Protein AF-A0A6G3D313-F1 (afdb_monomer_lite)

Foldseek 3Di:
DDDDDDDDDDDPDDQQQDDDLLWAWDWDDDPDNQLIKIKTFHLVQDDDDPCSSVPDDPDDDDDDDDDDDDDDDDDPPPDCVSQAKDKDKDFDWHDDPPRIDTDITIIIIHGPVNLQVVLLVSLPPPSGDPNSVVVNVVSVVVVVCVVVVVDDPDD

Secondary structure (DSSP, 8-state):
----------S---------TTSEEEEE--SSGGG-EEEEE-TT-----GGGG-SS-----------------------GGGTS-EEEEEEEEEEETTEEEEEEEEEEEEEHHHHHHHHHHHTT-TTS-HHHHHHHHHHHHHHHHHHTT-PPS--

Structure (mmCIF, N/CA/C/O backbone):
data_AF-A0A6G3D313-F1
#
_entry.id   AF-A0A6G3D313-F1
#
loop_
_atom_site.group_PDB
_atom_site.id
_atom_site.type_symbol
_atom_site.label_atom_id
_atom_site.label_alt_id
_atom_site.label_comp_id
_atom_site.label_asym_id
_atom_site.label_entity_id
_atom_site.label_seq_id
_atom_site.pdbx_PDB_ins_code
_atom_site.Cartn_x
_atom_site.Cartn_y
_atom_site.Cartn_z
_atom_site.occupancy
_atom_site.B_iso_or_equiv
_atom_site.auth_seq_id
_atom_site.auth_comp_id
_atom_site.auth_asym_id
_atom_site.auth_atom_id
_atom_site.pdbx_PDB_model_num
ATOM 1 N N . MET A 1 1 ? -21.480 -1.004 -23.190 1.00 36.12 1 MET A N 1
ATOM 2 C CA . MET A 1 1 ? -21.902 -2.055 -22.238 1.00 36.12 1 MET A CA 1
ATOM 3 C C . MET A 1 1 ? -21.652 -1.478 -20.858 1.00 36.12 1 MET A C 1
ATOM 5 O O . MET A 1 1 ? -20.556 -0.987 -20.641 1.00 36.12 1 MET A O 1
ATOM 9 N N . ALA A 1 2 ? -22.718 -1.320 -20.077 1.00 30.16 2 ALA A N 1
ATOM 10 C CA . ALA A 1 2 ? -22.919 -0.195 -19.166 1.00 30.16 2 ALA A CA 1
ATOM 11 C C . ALA A 1 2 ? -21.995 -0.157 -17.936 1.00 30.16 2 ALA A C 1
ATOM 13 O O . ALA A 1 2 ? -21.770 -1.171 -17.279 1.00 30.16 2 ALA A O 1
ATOM 14 N N . ASP A 1 3 ? -21.527 1.059 -17.665 1.00 26.41 3 ASP A N 1
ATOM 15 C CA . ASP A 1 3 ? -20.815 1.532 -16.483 1.00 26.41 3 ASP A CA 1
ATOM 16 C C . ASP A 1 3 ? -21.817 1.666 -15.322 1.00 26.41 3 ASP A C 1
ATOM 18 O O . ASP A 1 3 ? -22.887 2.261 -15.492 1.00 26.41 3 ASP A O 1
ATOM 22 N N . VAL A 1 4 ? -21.534 1.054 -14.171 1.00 27.16 4 VAL A N 1
ATOM 23 C CA . VAL A 1 4 ? -22.414 1.110 -12.994 1.00 27.16 4 VAL A CA 1
ATOM 24 C C . VAL A 1 4 ? -21.828 2.118 -12.017 1.00 27.16 4 VAL A C 1
ATOM 26 O O . VAL A 1 4 ? -20.942 1.803 -11.225 1.00 27.16 4 VAL A O 1
ATOM 29 N N . ALA A 1 5 ? -22.374 3.331 -12.068 1.00 29.73 5 ALA A N 1
ATOM 30 C CA . ALA A 1 5 ? -22.173 4.356 -11.059 1.00 29.73 5 ALA A CA 1
ATOM 31 C C . ALA A 1 5 ? -22.844 3.926 -9.743 1.00 29.73 5 ALA A C 1
ATOM 33 O O . ALA A 1 5 ? -24.066 3.799 -9.663 1.00 29.73 5 ALA A O 1
ATOM 34 N N . VAL A 1 6 ? -22.036 3.711 -8.705 1.00 31.16 6 VAL A N 1
ATOM 35 C CA . VAL A 1 6 ? -22.502 3.601 -7.319 1.00 31.16 6 VAL A CA 1
ATOM 36 C C . VAL A 1 6 ? -22.407 4.991 -6.701 1.00 31.16 6 VAL A C 1
ATOM 38 O O . VAL A 1 6 ? -21.316 5.478 -6.418 1.00 31.16 6 VAL A O 1
ATOM 41 N N . THR A 1 7 ? -23.548 5.644 -6.506 1.00 32.03 7 THR A N 1
ATOM 42 C CA . THR A 1 7 ? -23.652 6.887 -5.738 1.00 32.03 7 THR A CA 1
ATOM 43 C C . THR A 1 7 ? -23.832 6.555 -4.257 1.00 32.03 7 THR A C 1
ATOM 45 O O . THR A 1 7 ? -24.929 6.228 -3.809 1.00 32.03 7 THR A O 1
ATOM 48 N N . GLU A 1 8 ? -22.751 6.638 -3.475 1.00 33.25 8 GLU A N 1
ATOM 49 C CA . GLU A 1 8 ? -22.861 6.731 -2.015 1.00 33.25 8 GLU A CA 1
ATOM 50 C C . GLU A 1 8 ? -23.140 8.178 -1.594 1.00 33.25 8 GLU A C 1
ATOM 52 O O . GLU A 1 8 ? -22.499 9.130 -2.040 1.00 33.25 8 GLU A O 1
ATOM 57 N N . ALA A 1 9 ? -24.128 8.333 -0.718 1.00 31.03 9 AL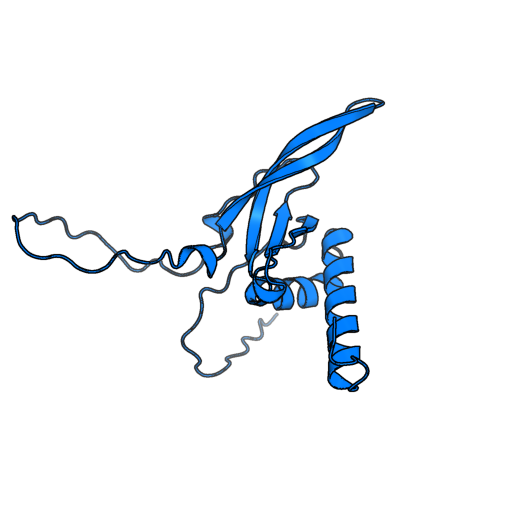A A N 1
ATOM 58 C CA . ALA A 1 9 ? -24.543 9.604 -0.158 1.00 31.03 9 ALA A CA 1
ATOM 59 C C . ALA A 1 9 ? -23.520 10.144 0.862 1.00 31.03 9 ALA A C 1
ATOM 61 O O . ALA A 1 9 ? -23.285 9.543 1.907 1.00 31.03 9 ALA A O 1
ATOM 62 N N . GLY A 1 10 ? -22.982 11.331 0.575 1.00 37.88 10 GLY A N 1
ATOM 63 C CA . GLY A 1 10 ? -22.781 12.413 1.545 1.00 37.88 10 GLY A CA 1
ATOM 64 C C . GLY A 1 10 ? -21.959 12.132 2.810 1.00 37.88 10 GLY A C 1
ATOM 65 O O . GLY A 1 10 ? -22.465 12.287 3.918 1.00 37.88 10 GLY A O 1
ATOM 66 N N . ARG A 1 11 ? -20.655 11.883 2.668 1.00 37.78 11 ARG A N 1
ATOM 67 C CA . ARG A 1 11 ? -19.657 12.536 3.538 1.00 37.78 11 ARG A CA 1
ATOM 68 C C . ARG A 1 11 ? -18.895 13.514 2.660 1.00 37.78 11 ARG A C 1
ATOM 70 O O . ARG A 1 11 ? -18.565 13.139 1.541 1.00 37.78 11 ARG A O 1
ATOM 77 N N . ALA A 1 12 ? -18.661 14.737 3.138 1.00 36.19 12 ALA A N 1
ATOM 78 C CA . ALA A 1 12 ? -17.840 15.733 2.446 1.00 36.19 12 ALA A CA 1
ATOM 79 C C . ALA A 1 12 ? -16.611 15.038 1.837 1.00 36.19 12 ALA A C 1
ATOM 81 O O . ALA A 1 12 ? -15.835 14.419 2.569 1.00 36.19 12 ALA A O 1
ATOM 82 N N . GLY A 1 13 ? -16.554 15.008 0.502 1.00 37.59 13 GLY A N 1
ATOM 83 C CA . GLY A 1 13 ? -15.652 14.146 -0.249 1.00 37.59 13 GLY A CA 1
ATOM 84 C C . GLY A 1 13 ? -14.215 14.523 0.054 1.00 37.59 13 GLY A C 1
ATOM 85 O O . GLY A 1 13 ? -13.736 15.547 -0.421 1.00 37.59 13 GLY A O 1
ATOM 86 N N . ALA A 1 14 ? -13.540 13.711 0.865 1.00 48.84 14 ALA A N 1
ATOM 87 C CA . ALA A 1 14 ? -12.093 13.775 0.946 1.00 48.84 14 ALA A CA 1
ATOM 88 C C . ALA A 1 14 ? -11.540 13.542 -0.473 1.00 48.84 14 ALA A C 1
ATOM 90 O O . ALA A 1 14 ? -12.096 12.701 -1.195 1.00 48.84 14 ALA A O 1
ATOM 91 N N . PRO A 1 15 ? -10.495 14.275 -0.893 1.00 52.50 15 PRO A N 1
ATOM 92 C CA . PRO A 1 15 ? -9.893 14.086 -2.206 1.00 52.50 15 PRO A CA 1
ATOM 93 C C . PRO A 1 15 ? -9.591 12.600 -2.405 1.00 52.50 15 PRO A C 1
ATOM 95 O O . PRO A 1 15 ? -8.959 11.955 -1.565 1.00 52.50 15 PRO A O 1
ATOM 98 N N . THR A 1 16 ? -10.130 12.018 -3.476 1.00 60.34 16 THR A N 1
ATOM 99 C CA . THR A 1 16 ? -9.981 10.584 -3.716 1.00 60.34 16 THR A CA 1
ATOM 100 C C . THR A 1 16 ? -8.652 10.372 -4.420 1.00 60.34 16 THR A C 1
ATOM 102 O O . THR A 1 16 ? -8.559 10.430 -5.640 1.00 60.34 16 THR A O 1
ATOM 105 N N . VAL A 1 17 ? -7.599 10.166 -3.634 1.00 73.44 17 VAL A N 1
ATOM 106 C CA . VAL A 1 17 ? -6.269 9.864 -4.161 1.00 73.44 17 VAL A CA 1
ATOM 107 C C . VAL A 1 17 ? -6.316 8.564 -4.967 1.00 73.44 17 VAL A C 1
ATOM 109 O O . VAL A 1 17 ? -6.678 7.509 -4.440 1.00 73.44 17 VAL A O 1
ATOM 112 N N . SER A 1 18 ? -5.934 8.632 -6.243 1.00 80.31 18 SER A N 1
ATOM 113 C CA . SER A 1 18 ? -5.804 7.465 -7.115 1.00 80.31 18 SER A CA 1
ATOM 114 C C . SER A 1 18 ? -4.333 7.088 -7.260 1.00 80.31 18 SER A C 1
ATOM 116 O O . SER A 1 18 ? -3.493 7.924 -7.580 1.00 80.31 18 SER A O 1
ATOM 118 N N . VAL A 1 19 ? -4.001 5.816 -7.028 1.00 86.81 19 VAL A N 1
ATOM 119 C CA . VAL A 1 19 ? -2.631 5.301 -7.160 1.00 86.81 19 VAL A CA 1
ATOM 120 C C . VAL A 1 19 ? -2.618 4.154 -8.165 1.00 86.81 19 VAL A C 1
ATOM 122 O O . VAL A 1 19 ? -3.392 3.206 -8.005 1.00 86.81 19 VAL A O 1
ATOM 125 N N . PRO A 1 20 ? -1.738 4.176 -9.183 1.00 89.94 20 PRO A N 1
ATOM 126 C CA . PRO A 1 20 ? -1.641 3.076 -10.126 1.00 89.94 20 PRO A CA 1
ATOM 127 C C . PRO A 1 20 ? -1.238 1.771 -9.436 1.00 89.94 20 PRO A C 1
ATOM 129 O O . PRO A 1 20 ? -0.208 1.695 -8.767 1.00 89.94 20 PRO A O 1
ATOM 132 N N . VAL A 1 21 ? -2.010 0.710 -9.670 1.00 92.81 21 VAL A N 1
ATOM 133 C CA . VAL A 1 21 ? -1.818 -0.608 -9.033 1.00 92.81 21 VAL A CA 1
ATOM 134 C C . VAL A 1 21 ? -0.461 -1.256 -9.340 1.00 92.81 21 VAL A C 1
ATOM 136 O O . VAL A 1 21 ? 0.029 -2.069 -8.556 1.00 92.81 21 VAL A O 1
ATOM 139 N N . ARG A 1 22 ? 0.172 -0.865 -10.454 1.00 94.44 22 ARG A N 1
ATOM 140 C CA . ARG A 1 22 ? 1.498 -1.340 -10.883 1.00 94.44 22 ARG A CA 1
ATOM 141 C C . ARG A 1 22 ? 2.654 -0.822 -10.021 1.00 94.44 22 ARG A C 1
ATOM 143 O O . ARG A 1 22 ? 3.759 -1.341 -10.131 1.00 94.44 22 ARG A O 1
ATOM 150 N N . LEU A 1 23 ? 2.437 0.222 -9.216 1.00 95.31 23 LEU A N 1
ATOM 151 C CA . LEU A 1 23 ? 3.476 0.735 -8.324 1.00 95.31 23 LEU A CA 1
ATOM 152 C C . LEU A 1 23 ? 3.698 -0.253 -7.183 1.00 95.31 23 LEU A C 1
ATOM 154 O O . LEU A 1 23 ? 2.743 -0.831 -6.668 1.00 95.31 23 LEU A O 1
ATOM 158 N N . ALA A 1 24 ? 4.951 -0.434 -6.777 1.00 95.81 24 ALA A N 1
ATOM 159 C CA . ALA A 1 24 ? 5.319 -1.214 -5.607 1.00 95.81 24 ALA A CA 1
ATOM 160 C C . ALA A 1 24 ? 4.998 -0.437 -4.326 1.00 95.81 24 ALA A C 1
ATOM 162 O O . ALA A 1 24 ? 5.230 0.766 -4.273 1.00 95.81 24 ALA A O 1
ATOM 163 N N . ALA A 1 25 ? 4.507 -1.127 -3.293 1.00 97.06 25 ALA A N 1
ATOM 164 C CA . ALA A 1 25 ? 4.182 -0.535 -1.997 1.00 97.06 25 ALA A CA 1
ATOM 165 C C . ALA A 1 25 ? 5.105 -1.034 -0.870 1.00 97.06 25 ALA A C 1
ATOM 167 O O . ALA A 1 25 ? 5.453 -2.218 -0.813 1.00 97.06 25 ALA A O 1
ATOM 168 N N . VAL A 1 26 ? 5.439 -0.148 0.073 1.00 96.88 26 VAL A N 1
ATOM 169 C CA . VAL A 1 26 ? 6.140 -0.472 1.329 1.00 96.88 26 VAL A CA 1
ATOM 170 C C . VAL A 1 26 ? 5.587 0.344 2.481 1.00 96.88 26 VAL A C 1
ATOM 172 O O . VAL A 1 26 ? 5.186 1.491 2.304 1.00 96.88 26 VAL A O 1
ATOM 175 N N . PHE A 1 27 ? 5.613 -0.247 3.671 1.00 96.12 27 PHE A N 1
ATOM 176 C CA . PHE A 1 27 ? 5.339 0.455 4.914 1.00 96.12 27 PHE A CA 1
ATOM 177 C C . PHE A 1 27 ? 6.564 1.231 5.405 1.00 96.12 27 PHE A C 1
ATOM 179 O O . PHE A 1 27 ? 7.659 0.677 5.508 1.00 96.12 27 PHE A O 1
ATOM 186 N N . LEU A 1 28 ? 6.354 2.502 5.736 1.00 94.94 28 LEU A N 1
ATOM 187 C CA . LEU A 1 28 ? 7.319 3.381 6.378 1.00 94.94 28 LEU A CA 1
ATOM 188 C C . LEU A 1 28 ? 6.909 3.562 7.849 1.00 94.94 28 LEU A C 1
ATOM 190 O O . LEU A 1 28 ? 5.869 4.176 8.110 1.00 94.94 28 LEU A O 1
ATOM 194 N N . PRO A 1 29 ? 7.678 3.021 8.810 1.00 93.88 29 PRO A N 1
ATOM 195 C CA . PRO A 1 29 ? 7.366 3.170 10.224 1.00 93.88 29 PRO A CA 1
ATOM 196 C C . PRO A 1 29 ? 7.567 4.615 10.692 1.00 93.88 29 PRO A C 1
ATOM 198 O O . PRO A 1 29 ? 8.434 5.329 10.191 1.00 93.88 29 PRO A O 1
ATOM 201 N N . ALA A 1 30 ? 6.796 5.003 11.704 1.00 90.62 30 ALA A N 1
ATOM 202 C CA . ALA A 1 30 ? 6.890 6.285 12.394 1.00 90.62 30 ALA A CA 1
ATOM 203 C C . ALA A 1 30 ? 6.945 6.059 13.919 1.00 90.62 30 ALA A C 1
ATOM 205 O O . ALA A 1 30 ? 6.619 4.954 14.371 1.00 90.62 30 ALA A O 1
ATOM 206 N N . PRO A 1 31 ? 7.347 7.067 14.721 1.00 91.00 31 PRO A N 1
ATOM 207 C CA . PRO A 1 31 ? 7.386 6.949 16.179 1.00 91.00 31 PRO A CA 1
ATOM 208 C C . PRO A 1 31 ? 6.049 6.524 16.794 1.00 91.00 31 PRO A C 1
ATOM 210 O O . PRO A 1 31 ? 6.045 5.706 17.715 1.00 91.00 31 PRO A O 1
ATOM 213 N N . LEU A 1 32 ? 4.916 7.015 16.272 1.00 88.25 32 LEU A N 1
ATOM 214 C CA . LEU A 1 32 ? 3.600 6.478 16.614 1.00 88.25 32 LEU A CA 1
ATOM 215 C C . LEU A 1 32 ? 3.110 5.506 15.529 1.00 88.25 32 LEU A C 1
ATOM 217 O O . LEU A 1 32 ? 3.119 5.858 14.349 1.00 88.25 32 LEU A O 1
ATOM 221 N N . PRO A 1 33 ? 2.563 4.326 15.888 1.00 83.69 33 PRO A N 1
ATOM 222 C CA . PRO A 1 33 ? 2.058 3.368 14.899 1.00 83.69 33 PRO A CA 1
ATOM 223 C C . PRO A 1 33 ? 1.027 3.951 13.919 1.00 83.69 33 PRO A C 1
ATOM 225 O O . PRO A 1 33 ? 0.992 3.564 12.754 1.00 83.69 33 PRO A O 1
ATOM 228 N N . ARG A 1 34 ? 0.203 4.905 14.377 1.00 85.00 34 ARG A N 1
ATOM 229 C CA . ARG A 1 34 ? -0.828 5.574 13.559 1.00 85.00 34 ARG A CA 1
ATOM 230 C C . ARG A 1 34 ? -0.278 6.596 12.560 1.00 85.00 34 ARG A C 1
ATOM 232 O O . ARG A 1 34 ? -0.994 6.963 11.639 1.00 85.00 34 ARG A O 1
ATOM 239 N N . GLU A 1 35 ? 0.959 7.040 12.752 1.00 90.19 35 GLU A N 1
ATOM 240 C CA . GLU A 1 35 ? 1.665 7.962 11.852 1.00 90.19 35 GLU A CA 1
ATOM 241 C C . GLU A 1 35 ? 2.441 7.202 10.766 1.00 90.19 35 GLU A C 1
ATOM 243 O O . GLU A 1 35 ? 3.030 7.809 9.874 1.00 90.19 35 GLU A O 1
ATOM 248 N N . GLY A 1 36 ? 2.445 5.864 10.816 1.00 93.31 36 GLY A N 1
ATOM 249 C CA . GLY A 1 36 ? 3.036 5.039 9.773 1.00 93.31 36 GLY A CA 1
ATOM 250 C C . GLY A 1 36 ? 2.394 5.300 8.408 1.00 93.31 36 GLY A C 1
ATOM 251 O O . GLY A 1 36 ? 1.188 5.545 8.291 1.00 93.31 36 GLY A O 1
ATOM 252 N N . ARG A 1 37 ? 3.208 5.223 7.355 1.00 95.38 37 ARG A N 1
ATOM 253 C CA . ARG A 1 37 ? 2.810 5.575 5.985 1.00 95.38 37 ARG A CA 1
ATOM 254 C C . ARG A 1 37 ? 3.011 4.411 5.031 1.00 95.38 37 ARG A C 1
ATOM 256 O O . ARG A 1 37 ? 3.771 3.487 5.315 1.00 95.38 37 ARG A O 1
ATOM 263 N N . ILE A 1 38 ? 2.350 4.461 3.883 1.00 96.50 38 ILE A N 1
ATOM 264 C CA . ILE A 1 38 ? 2.638 3.576 2.754 1.00 96.50 38 ILE A CA 1
ATOM 265 C C . ILE A 1 38 ? 3.232 4.418 1.636 1.00 96.50 38 ILE A C 1
ATOM 267 O O . ILE A 1 38 ? 2.604 5.372 1.182 1.00 96.50 38 ILE A O 1
ATOM 271 N N . ALA A 1 39 ? 4.422 4.048 1.179 1.00 96.06 39 ALA A N 1
ATOM 272 C CA . ALA A 1 39 ? 5.039 4.665 0.019 1.00 96.06 39 ALA A CA 1
ATOM 273 C C . ALA A 1 39 ? 4.877 3.780 -1.217 1.00 96.06 39 ALA A C 1
ATOM 275 O O . ALA A 1 39 ? 5.156 2.579 -1.169 1.00 96.06 39 ALA A O 1
ATOM 276 N N . PHE A 1 40 ? 4.444 4.398 -2.312 1.00 95.56 40 PHE A N 1
ATOM 277 C CA . PHE A 1 40 ? 4.279 3.789 -3.624 1.00 95.56 40 PHE A CA 1
ATOM 278 C C . PHE A 1 40 ? 5.369 4.288 -4.567 1.00 95.56 40 PHE A C 1
ATOM 280 O O . PHE A 1 40 ? 5.514 5.496 -4.738 1.00 95.56 40 PHE A O 1
ATOM 287 N N . TRP A 1 41 ? 6.120 3.385 -5.194 1.00 94.94 41 TRP A N 1
ATOM 288 C CA . TRP A 1 41 ? 7.161 3.751 -6.157 1.00 94.94 41 TRP A CA 1
ATOM 289 C C . TRP A 1 41 ? 7.150 2.856 -7.392 1.00 94.94 41 TRP A C 1
ATOM 291 O O . TRP A 1 41 ? 6.654 1.729 -7.364 1.00 94.94 41 TRP A O 1
ATOM 301 N N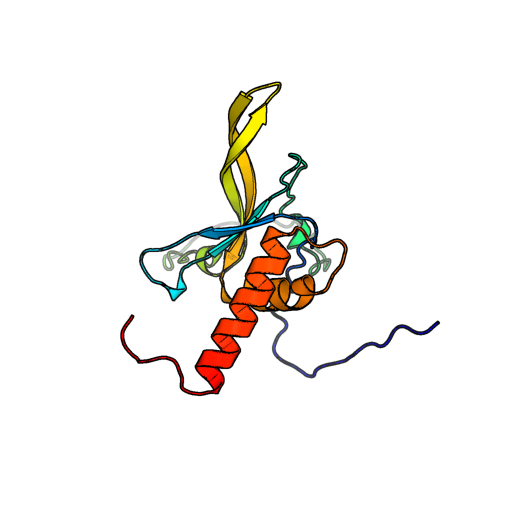 . ASP A 1 42 ? 7.735 3.346 -8.482 1.00 92.94 42 ASP A N 1
ATOM 302 C CA . ASP A 1 42 ? 7.960 2.537 -9.674 1.00 92.94 42 ASP A CA 1
ATOM 303 C C . ASP A 1 42 ? 9.258 1.724 -9.519 1.00 92.94 42 ASP A C 1
ATOM 305 O O . ASP A 1 42 ? 10.369 2.270 -9.429 1.00 92.94 42 ASP A O 1
ATOM 309 N N . ALA A 1 43 ? 9.119 0.398 -9.443 1.00 87.56 43 ALA A N 1
ATOM 310 C CA . ALA A 1 43 ? 10.251 -0.514 -9.321 1.00 87.56 43 ALA A CA 1
ATOM 311 C C . ALA A 1 43 ? 11.171 -0.453 -10.554 1.00 87.56 43 ALA A C 1
ATOM 313 O O . ALA A 1 43 ? 12.393 -0.556 -10.392 1.00 87.56 43 ALA A O 1
ATOM 314 N N . ASP A 1 44 ? 10.598 -0.184 -11.729 1.00 86.12 44 ASP A N 1
ATOM 315 C CA . ASP A 1 44 ? 11.291 -0.066 -13.013 1.00 86.12 44 ASP A CA 1
ATOM 316 C C . ASP A 1 44 ? 11.901 1.333 -13.225 1.00 86.12 44 ASP A C 1
ATOM 318 O O . ASP A 1 44 ? 12.685 1.543 -14.150 1.00 86.12 44 ASP A O 1
ATOM 322 N N . GLY A 1 45 ? 11.627 2.276 -12.316 1.00 81.94 45 GLY A N 1
ATOM 323 C CA . GLY A 1 45 ? 12.259 3.597 -12.277 1.00 81.94 45 GLY A CA 1
ATOM 324 C C . GLY A 1 45 ? 11.526 4.693 -13.050 1.00 81.94 45 GLY A C 1
ATOM 325 O O . GLY A 1 45 ? 12.110 5.753 -13.270 1.00 81.94 45 GLY A O 1
ATOM 326 N N . GLY A 1 46 ? 10.273 4.465 -13.450 1.00 81.06 46 GLY A N 1
ATOM 327 C CA . GLY A 1 46 ? 9.423 5.508 -14.016 1.00 81.06 46 GLY A CA 1
ATOM 328 C C . GLY A 1 46 ? 9.097 6.633 -13.020 1.00 81.06 46 GLY A C 1
ATOM 329 O O . GLY A 1 46 ? 9.233 6.464 -11.801 1.00 81.06 46 GLY A O 1
ATOM 330 N N . PRO A 1 47 ? 8.680 7.806 -13.525 1.00 76.56 47 PRO A N 1
ATOM 331 C CA . PRO A 1 47 ? 8.266 8.915 -12.678 1.00 76.56 47 PRO A CA 1
ATOM 332 C C . PRO A 1 47 ? 7.007 8.550 -11.881 1.00 76.56 47 PRO A C 1
ATOM 334 O O . PRO A 1 47 ? 6.107 7.861 -12.369 1.00 76.56 47 PRO A O 1
ATOM 337 N N . VAL A 1 48 ? 6.951 9.026 -10.639 1.00 77.44 48 VAL A N 1
ATOM 338 C CA . VAL A 1 48 ? 5.789 8.902 -9.754 1.00 77.44 48 VAL A CA 1
ATOM 339 C C . VAL A 1 48 ? 5.285 10.315 -9.509 1.00 77.44 48 VAL A C 1
ATOM 341 O O . VAL A 1 48 ? 5.751 11.003 -8.603 1.00 77.44 48 VAL A O 1
ATOM 344 N N . ASP A 1 49 ? 4.395 10.781 -10.377 1.00 66.12 49 ASP A N 1
ATOM 345 C CA . ASP A 1 49 ? 3.963 12.174 -10.348 1.00 66.12 49 ASP A CA 1
ATOM 346 C C . ASP A 1 49 ? 2.933 12.414 -9.240 1.00 66.12 49 ASP A C 1
ATOM 348 O O . ASP A 1 49 ? 1.919 11.721 -9.139 1.00 66.12 49 ASP A O 1
ATOM 352 N N . ALA A 1 50 ? 3.151 13.469 -8.449 1.00 53.81 50 ALA A N 1
ATOM 353 C CA . ALA A 1 50 ? 2.192 13.957 -7.455 1.00 53.81 50 ALA A CA 1
ATOM 354 C C . ALA A 1 50 ? 0.862 14.433 -8.081 1.00 53.81 50 ALA A C 1
ATOM 356 O O . ALA A 1 50 ? -0.125 14.581 -7.369 1.00 53.81 50 ALA A O 1
ATOM 357 N N . ALA A 1 51 ? 0.802 14.614 -9.409 1.00 49.16 51 ALA A N 1
ATOM 358 C CA . ALA A 1 51 ? -0.428 14.914 -10.147 1.00 49.16 51 ALA A CA 1
ATOM 359 C C . ALA A 1 51 ? -1.488 13.796 -10.052 1.00 49.16 51 ALA A C 1
ATOM 361 O O . ALA A 1 51 ? -2.668 14.060 -10.251 1.00 49.16 51 ALA A O 1
ATOM 362 N N . LEU A 1 52 ? -1.099 12.573 -9.669 1.00 53.44 52 LEU A N 1
ATOM 363 C CA . LEU A 1 52 ? -2.023 11.480 -9.331 1.00 53.44 52 LEU A CA 1
ATOM 364 C C . LEU A 1 52 ? -2.941 11.802 -8.127 1.00 53.44 52 LEU A C 1
ATOM 366 O O . LEU A 1 52 ? -3.968 11.151 -7.940 1.00 53.44 52 LEU A O 1
ATOM 370 N N . LEU A 1 53 ? -2.589 12.814 -7.324 1.00 50.25 53 LEU A N 1
ATOM 371 C CA . LEU A 1 53 ? -3.402 13.343 -6.221 1.00 50.25 53 LEU A CA 1
ATOM 372 C C . LEU A 1 53 ? -4.445 14.382 -6.676 1.00 50.25 53 LEU A C 1
ATOM 374 O O . LEU A 1 53 ? -5.330 14.721 -5.897 1.00 50.25 53 LEU A O 1
ATOM 378 N N . ALA A 1 54 ? -4.327 14.919 -7.895 1.00 44.88 54 ALA A N 1
ATOM 379 C CA . ALA A 1 54 ? -5.014 16.137 -8.328 1.00 44.88 54 ALA A CA 1
ATOM 380 C C . ALA A 1 54 ? -6.272 15.893 -9.178 1.00 44.88 54 ALA A C 1
ATOM 382 O O . ALA A 1 54 ? -6.689 16.787 -9.914 1.00 44.88 54 ALA A O 1
ATOM 383 N N . ASP A 1 55 ? -6.900 14.718 -9.091 1.00 43.59 55 ASP A N 1
ATOM 384 C CA . ASP A 1 55 ? -8.183 14.498 -9.765 1.00 43.59 55 ASP A CA 1
ATOM 385 C C . ASP A 1 55 ? -9.327 14.991 -8.866 1.00 43.59 55 ASP A C 1
ATOM 387 O O . ASP A 1 55 ? -9.996 14.229 -8.165 1.00 43.59 55 ASP A O 1
ATOM 391 N N . GLY A 1 56 ? -9.467 16.320 -8.799 1.00 46.56 56 GLY A N 1
ATOM 392 C CA . GLY A 1 56 ? -10.522 16.962 -8.021 1.00 46.56 56 GLY A CA 1
ATOM 393 C C . GLY A 1 56 ? -10.320 18.433 -7.661 1.00 46.56 56 GLY A C 1
ATOM 394 O O . GLY A 1 56 ? -10.570 18.778 -6.515 1.00 46.56 56 GLY A O 1
ATOM 395 N N . SER A 1 57 ? -9.883 19.297 -8.587 1.00 42.56 57 SER A N 1
ATOM 396 C CA . SER A 1 57 ? -10.358 20.695 -8.639 1.00 42.56 57 SER A CA 1
ATOM 397 C C . SER A 1 57 ? -9.915 21.378 -9.940 1.00 42.56 57 SER A C 1
ATOM 399 O O . SER A 1 57 ? -8.852 21.989 -10.020 1.00 42.56 57 SER A O 1
ATOM 401 N N . ALA A 1 58 ? -10.743 21.266 -10.976 1.00 41.34 58 ALA A N 1
ATOM 402 C CA . ALA A 1 58 ? -10.821 22.280 -12.018 1.00 41.34 58 ALA A CA 1
ATOM 403 C C . ALA A 1 58 ? -12.085 23.094 -11.737 1.00 41.34 58 ALA A C 1
ATOM 405 O O . ALA A 1 58 ? -13.112 22.885 -12.370 1.00 41.34 58 ALA A O 1
ATOM 406 N N . ASP A 1 59 ? -12.010 23.980 -10.748 1.00 39.38 59 ASP A N 1
ATOM 407 C CA . ASP A 1 59 ? -12.903 25.129 -10.691 1.00 39.38 59 ASP A CA 1
ATOM 408 C C . ASP A 1 59 ? -12.060 26.387 -10.484 1.00 39.38 59 ASP A C 1
ATOM 410 O O . ASP A 1 59 ? -11.042 26.385 -9.790 1.00 39.38 59 ASP A O 1
ATOM 414 N N . GLY A 1 60 ? -12.414 27.408 -11.254 1.00 35.16 60 GLY A N 1
ATOM 415 C CA . GLY A 1 60 ? -11.497 28.392 -11.810 1.00 35.16 60 GLY A CA 1
ATOM 416 C C . GLY A 1 60 ? -10.745 29.288 -10.828 1.00 35.16 60 GLY A C 1
ATOM 417 O O . GLY A 1 60 ? -11.218 29.678 -9.766 1.00 35.16 60 GLY A O 1
ATOM 418 N N . SER A 1 61 ? -9.602 29.775 -11.296 1.00 39.09 61 SER A N 1
ATOM 419 C CA . SER A 1 61 ? -9.239 31.175 -11.079 1.00 39.09 61 SER A CA 1
ATOM 420 C C . SER A 1 61 ? -8.621 31.713 -12.364 1.00 39.09 61 SER A C 1
ATOM 422 O O . SER A 1 61 ? -7.784 31.05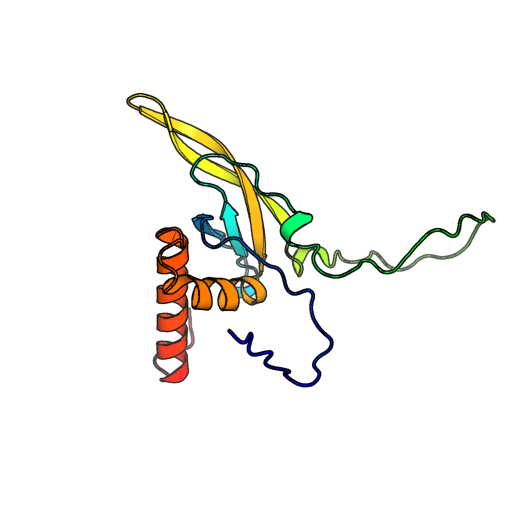3 -12.979 1.00 39.09 61 SER A O 1
ATOM 424 N N . PRO A 1 62 ? -9.075 32.895 -12.800 1.00 42.16 62 PRO A N 1
ATOM 425 C CA . PRO A 1 62 ? -8.250 34.054 -12.499 1.00 42.16 62 PRO A CA 1
ATOM 426 C C . PRO A 1 62 ? -9.071 35.267 -12.039 1.00 42.16 62 PRO A C 1
ATOM 428 O O . PRO A 1 62 ? -10.076 35.630 -12.644 1.00 42.16 62 PRO A O 1
ATOM 431 N N . GLY A 1 63 ? -8.584 35.927 -10.993 1.00 30.38 63 GLY A N 1
ATOM 432 C CA . GLY A 1 63 ? -8.975 37.277 -10.600 1.00 30.38 63 GLY A CA 1
ATOM 433 C C . GLY A 1 63 ? -7.744 37.969 -10.034 1.00 30.38 63 GLY A C 1
ATOM 434 O O . GLY A 1 63 ? -7.326 37.678 -8.917 1.00 30.38 63 GLY A O 1
ATOM 435 N N . THR A 1 64 ? -7.105 38.786 -10.864 1.00 42.53 64 THR A N 1
ATOM 436 C CA . THR A 1 64 ? -5.908 39.562 -10.536 1.00 42.53 64 THR A CA 1
ATOM 437 C C . THR A 1 64 ? -6.334 40.986 -10.255 1.00 42.53 64 THR A C 1
ATOM 439 O O . THR A 1 64 ? -6.505 41.753 -11.196 1.00 42.53 64 THR A O 1
ATOM 442 N N . ASP A 1 65 ? -6.422 41.357 -8.981 1.00 33.81 65 ASP A N 1
ATOM 443 C CA . ASP A 1 65 ? -6.620 42.742 -8.567 1.00 33.81 65 ASP A CA 1
ATOM 444 C C . ASP A 1 65 ? -5.907 42.951 -7.226 1.00 33.81 65 ASP A C 1
ATOM 446 O O . ASP A 1 65 ? -6.234 42.343 -6.209 1.00 33.81 65 ASP A O 1
ATOM 450 N N . ALA A 1 66 ? -4.868 43.778 -7.256 1.00 41.22 66 ALA A N 1
ATOM 451 C CA . ALA A 1 66 ? -4.033 44.136 -6.120 1.00 41.22 66 ALA A CA 1
ATOM 452 C C . ALA A 1 66 ? -4.709 45.175 -5.205 1.00 41.22 66 ALA A C 1
ATOM 454 O O . ALA A 1 66 ? -5.302 46.117 -5.724 1.00 41.22 66 ALA A O 1
ATOM 455 N N . ALA A 1 67 ? -4.505 45.080 -3.880 1.00 34.34 67 ALA A N 1
ATOM 456 C CA . ALA A 1 67 ? -4.293 46.226 -2.974 1.00 34.34 67 ALA A CA 1
ATOM 457 C C . ALA A 1 67 ? -3.924 45.806 -1.525 1.00 34.34 67 ALA A C 1
ATOM 459 O O . ALA A 1 67 ? -4.688 45.128 -0.850 1.00 34.34 67 ALA A O 1
ATOM 460 N N . ALA A 1 68 ? -2.734 46.260 -1.112 1.00 39.44 68 ALA A N 1
ATOM 461 C CA . ALA A 1 68 ? -2.235 46.737 0.192 1.00 39.44 68 ALA A CA 1
ATOM 462 C C . ALA A 1 68 ? -2.759 46.228 1.569 1.00 39.44 68 ALA A C 1
ATOM 464 O O . ALA A 1 68 ? -3.881 46.501 1.973 1.00 39.44 68 ALA A O 1
ATOM 465 N N . GLU A 1 69 ? -1.794 45.642 2.296 1.00 35.50 69 GLU A N 1
ATOM 466 C CA . GLU A 1 69 ? -1.278 45.894 3.668 1.00 35.50 69 GLU A CA 1
ATOM 467 C C . GLU A 1 69 ? -2.114 45.862 4.979 1.00 35.50 69 GLU A C 1
ATOM 469 O O . GLU A 1 69 ? -3.097 46.568 5.170 1.00 35.50 69 GLU A O 1
ATOM 474 N N . ASP A 1 70 ? -1.471 45.158 5.929 1.00 35.62 70 ASP A N 1
ATOM 475 C CA . ASP A 1 70 ? -1.326 45.341 7.388 1.00 35.62 70 ASP A CA 1
ATOM 476 C C . ASP A 1 70 ? -2.324 44.715 8.388 1.00 35.62 70 ASP A C 1
ATOM 478 O O . ASP A 1 70 ? -3.541 44.841 8.303 1.00 35.62 70 ASP A O 1
ATOM 482 N N . THR A 1 71 ? -1.710 44.169 9.447 1.00 35.16 71 THR A N 1
ATOM 483 C CA . THR A 1 71 ? -2.222 43.780 10.772 1.00 35.16 71 THR A CA 1
ATOM 484 C C . THR A 1 71 ? -2.414 42.286 11.049 1.00 35.16 71 THR A C 1
ATOM 486 O O . THR A 1 71 ? -3.392 41.665 10.647 1.00 35.16 71 THR A O 1
ATOM 489 N N . GLY A 1 72 ? -1.575 41.783 11.963 1.00 27.39 72 GLY A N 1
ATOM 490 C CA . GLY A 1 72 ? -2.062 40.956 13.073 1.00 27.39 72 GLY A CA 1
ATOM 491 C C . GLY A 1 72 ? -1.695 39.478 13.003 1.00 27.39 72 GLY A C 1
ATOM 492 O O . GLY A 1 72 ? -1.986 38.785 12.039 1.00 27.39 72 GLY A O 1
ATOM 493 N N . GLY A 1 73 ? -1.041 39.000 14.061 1.00 33.69 73 GLY A N 1
ATOM 494 C CA . GLY A 1 73 ? -0.567 37.627 14.196 1.00 33.69 73 GLY A CA 1
ATOM 495 C C . GLY A 1 73 ? -1.648 36.576 14.474 1.00 33.69 73 GLY A C 1
ATOM 496 O O . GLY A 1 73 ? -2.828 36.880 14.617 1.00 33.69 73 GLY A O 1
ATOM 497 N N . ALA A 1 74 ? -1.142 35.349 14.660 1.00 35.00 74 ALA A N 1
ATOM 498 C CA . ALA A 1 74 ? -1.838 34.066 14.818 1.00 35.00 74 ALA A CA 1
ATOM 499 C C . ALA A 1 74 ? -2.411 33.551 13.487 1.00 35.00 74 ALA A C 1
ATOM 501 O O . ALA A 1 74 ? -3.249 34.176 12.862 1.00 35.00 74 ALA A O 1
ATOM 502 N N . VAL A 1 75 ? -1.970 32.427 12.945 1.00 38.88 75 VAL A N 1
ATOM 503 C CA . VAL A 1 75 ? -1.591 31.155 13.560 1.00 38.88 75 VAL A CA 1
ATOM 504 C C . VAL A 1 75 ? -0.398 30.594 12.793 1.00 38.88 75 VAL A C 1
ATOM 506 O O . VAL A 1 75 ? -0.364 30.669 11.566 1.00 38.88 75 VAL A O 1
ATOM 509 N N . ALA A 1 76 ? 0.572 30.001 13.494 1.00 41.66 76 ALA A N 1
ATOM 510 C CA . ALA A 1 76 ? 1.418 29.009 12.849 1.00 41.66 76 ALA A CA 1
ATOM 511 C C . ALA A 1 76 ? 0.460 27.927 12.338 1.00 41.66 76 ALA A C 1
ATOM 513 O O . ALA A 1 76 ? -0.120 27.192 13.135 1.00 41.66 76 ALA A O 1
ATOM 514 N N . GLY A 1 77 ? 0.193 27.937 11.032 1.00 34.62 77 GLY A N 1
ATOM 515 C CA . GLY A 1 77 ? -0.544 26.883 10.362 1.00 34.62 77 GLY A CA 1
ATOM 516 C C . GLY A 1 77 ? 0.265 25.616 10.534 1.00 34.62 77 GLY A C 1
ATOM 517 O O . GLY A 1 77 ? 1.230 25.388 9.811 1.00 34.62 77 GLY A O 1
ATOM 518 N N . GLU A 1 78 ? -0.081 24.853 11.561 1.00 39.41 78 GLU A N 1
ATOM 519 C CA . GLU A 1 78 ? 0.430 23.518 11.790 1.00 39.41 78 GLU A CA 1
ATOM 520 C C . GLU A 1 78 ? 0.096 22.712 10.542 1.00 39.41 78 GLU A C 1
ATOM 522 O O . GLU A 1 78 ? -1.067 22.578 10.157 1.00 39.41 78 GLU A O 1
ATOM 527 N N . THR A 1 79 ? 1.140 22.341 9.810 1.00 41.12 79 THR A N 1
ATOM 528 C CA . THR A 1 79 ? 1.038 21.926 8.421 1.00 41.12 79 THR A CA 1
ATOM 529 C C . THR A 1 79 ? 0.136 20.700 8.326 1.00 41.12 79 THR A C 1
ATOM 531 O O . THR A 1 79 ? 0.522 19.595 8.699 1.00 41.12 79 THR A O 1
ATOM 534 N N . ASP A 1 80 ? -1.043 20.874 7.732 1.00 47.12 80 ASP A N 1
ATOM 535 C CA . ASP A 1 80 ? -1.965 19.796 7.346 1.00 47.12 80 ASP A CA 1
ATOM 536 C C . ASP A 1 80 ? -1.309 18.758 6.399 1.00 47.12 80 ASP A C 1
ATOM 538 O O . ASP A 1 80 ? -1.861 17.698 6.111 1.00 47.12 80 ASP A O 1
ATOM 542 N N . GLY A 1 81 ? -0.081 19.042 5.947 1.00 50.06 81 GLY A N 1
ATOM 543 C CA . GLY A 1 81 ? 0.763 18.172 5.137 1.00 50.06 81 GLY A CA 1
ATOM 544 C C . GLY A 1 81 ? 1.166 16.849 5.793 1.00 50.06 81 GLY A C 1
ATOM 545 O O . GLY A 1 81 ? 1.496 15.926 5.059 1.00 50.06 81 GLY A O 1
ATOM 546 N N . ASP A 1 82 ? 1.102 16.704 7.124 1.00 57.31 82 ASP A N 1
ATOM 547 C CA . ASP A 1 82 ? 1.338 15.390 7.751 1.00 57.31 82 ASP A CA 1
ATOM 548 C C . ASP A 1 82 ? 0.123 14.453 7.602 1.00 57.31 82 ASP A C 1
ATOM 550 O O . ASP A 1 82 ? 0.265 13.239 7.442 1.00 57.31 82 ASP A O 1
ATOM 554 N N . ARG A 1 83 ? -1.095 15.012 7.548 1.00 65.31 83 ARG A N 1
ATOM 555 C CA . ARG A 1 83 ? -2.325 14.231 7.340 1.00 65.31 83 ARG A CA 1
ATOM 556 C C . ARG A 1 83 ? -2.598 13.899 5.882 1.00 65.31 83 ARG A C 1
ATOM 558 O O . ARG A 1 83 ? -3.301 12.928 5.645 1.00 65.31 83 ARG A O 1
ATOM 565 N N . SER A 1 84 ? -2.071 14.674 4.939 1.00 72.38 84 SER A N 1
ATOM 566 C CA . SER A 1 84 ? -2.265 14.452 3.503 1.00 72.38 84 SER A CA 1
ATOM 567 C C . SER A 1 84 ? -1.150 13.595 2.901 1.00 72.38 84 SER A C 1
ATOM 569 O O . SER A 1 84 ? -0.022 13.546 3.399 1.00 72.38 84 SER A O 1
ATOM 571 N N . GLY A 1 85 ? -1.449 12.909 1.799 1.00 84.75 85 GLY A N 1
ATOM 572 C CA . GLY A 1 85 ? -0.445 12.292 0.936 1.00 84.75 85 GLY A CA 1
ATOM 573 C C . GLY A 1 85 ? 0.499 13.309 0.281 1.00 84.75 85 GLY A C 1
ATOM 574 O O . GLY A 1 85 ? 0.113 14.454 0.043 1.00 84.75 85 GLY A O 1
ATOM 575 N N . GLY A 1 86 ? 1.726 12.892 -0.044 1.00 88.00 86 GLY A N 1
ATOM 576 C CA . GLY A 1 86 ? 2.698 13.759 -0.716 1.00 88.00 86 GLY A CA 1
ATOM 577 C C . GLY A 1 86 ? 3.901 13.023 -1.318 1.00 88.00 86 GLY A C 1
ATOM 578 O O . GLY A 1 86 ? 4.150 11.859 -0.982 1.00 88.00 86 GLY A O 1
ATOM 579 N N . PRO A 1 87 ? 4.647 13.671 -2.232 1.00 90.50 87 PRO A N 1
ATOM 580 C CA . PRO A 1 87 ? 5.855 13.103 -2.816 1.00 90.50 87 PRO A CA 1
ATOM 581 C C . PRO A 1 87 ? 6.956 12.930 -1.761 1.00 90.50 87 PRO A C 1
ATOM 583 O O . PRO A 1 87 ? 7.092 13.721 -0.830 1.00 90.50 87 PRO A O 1
ATOM 586 N N . THR A 1 88 ? 7.761 11.886 -1.916 1.00 91.31 88 THR A N 1
ATOM 587 C CA . THR A 1 88 ? 8.918 11.586 -1.072 1.00 91.31 88 THR A CA 1
ATOM 588 C C . THR A 1 88 ? 9.995 10.863 -1.882 1.00 91.31 88 THR A C 1
ATOM 590 O O . THR A 1 88 ? 9.765 10.470 -3.027 1.00 91.31 88 THR A O 1
ATOM 593 N N . GLU A 1 89 ? 11.163 10.649 -1.282 1.00 93.50 89 GLU A N 1
ATOM 594 C CA . GLU A 1 89 ? 12.228 9.836 -1.864 1.00 93.50 89 GLU A CA 1
ATOM 595 C C . GLU A 1 89 ? 12.480 8.580 -1.027 1.00 93.50 89 GLU A C 1
ATOM 597 O O . GLU A 1 89 ? 12.603 8.632 0.196 1.00 93.50 89 GLU A O 1
ATOM 602 N N . LEU A 1 90 ? 12.606 7.436 -1.698 1.00 94.00 90 LEU A N 1
ATOM 603 C CA . LEU A 1 90 ? 12.983 6.168 -1.081 1.00 94.00 90 LEU A CA 1
ATOM 604 C C . LEU A 1 90 ? 14.390 5.765 -1.495 1.00 94.00 90 LEU A C 1
ATOM 606 O O . LEU A 1 90 ? 14.743 5.816 -2.670 1.00 94.00 90 LEU A O 1
ATOM 610 N N . THR A 1 91 ? 15.177 5.260 -0.548 1.00 94.31 91 THR A N 1
ATOM 611 C CA . THR A 1 91 ? 16.403 4.529 -0.885 1.00 94.31 91 THR A CA 1
ATOM 612 C C . THR A 1 91 ? 16.050 3.079 -1.180 1.00 94.31 91 THR A C 1
ATOM 614 O O . THR A 1 91 ? 15.599 2.352 -0.298 1.00 94.31 91 THR A O 1
ATOM 617 N N . VAL A 1 92 ? 16.291 2.638 -2.411 1.00 92.06 92 VAL A N 1
ATOM 618 C CA . VAL A 1 92 ? 15.975 1.280 -2.861 1.00 92.06 92 VAL A CA 1
ATOM 619 C C . VAL A 1 92 ? 17.216 0.571 -3.388 1.00 92.06 92 VAL A C 1
ATOM 621 O O . VAL A 1 92 ? 18.163 1.188 -3.882 1.00 92.06 92 VAL A O 1
ATOM 624 N N . VAL A 1 93 ? 17.210 -0.755 -3.284 1.00 91.62 93 VAL A N 1
ATOM 625 C CA . VAL A 1 93 ? 18.225 -1.614 -3.897 1.00 91.62 93 VAL A CA 1
ATOM 626 C C . VAL A 1 93 ? 17.646 -2.174 -5.185 1.00 91.62 93 VAL A C 1
ATOM 628 O O . VAL A 1 93 ? 16.628 -2.863 -5.158 1.00 91.62 93 VAL A O 1
ATOM 631 N N . ARG A 1 94 ? 18.300 -1.891 -6.311 1.00 86.50 94 ARG A N 1
ATOM 632 C CA . ARG A 1 94 ? 17.889 -2.380 -7.631 1.00 86.50 94 ARG A CA 1
ATOM 633 C C . ARG A 1 94 ? 19.002 -3.195 -8.262 1.00 86.50 94 ARG A C 1
ATOM 635 O O . ARG A 1 94 ? 20.186 -2.978 -7.987 1.00 86.50 94 ARG A O 1
ATOM 642 N N . ARG A 1 95 ? 18.618 -4.130 -9.129 1.00 86.88 95 ARG A N 1
ATOM 643 C CA . ARG A 1 95 ? 19.577 -4.813 -9.998 1.00 86.88 95 ARG A CA 1
ATOM 644 C C . ARG A 1 95 ? 20.251 -3.785 -10.901 1.00 86.88 95 ARG A C 1
ATOM 646 O O . ARG A 1 95 ? 19.602 -2.883 -11.420 1.00 86.88 95 ARG A O 1
ATOM 653 N N . HIS A 1 96 ? 21.557 -3.924 -11.065 1.00 84.56 96 HIS A N 1
ATOM 654 C CA . HIS A 1 96 ? 22.359 -3.064 -11.920 1.00 84.56 96 HIS A CA 1
ATOM 655 C C . HIS A 1 96 ? 23.431 -3.910 -12.608 1.00 84.56 96 HIS A C 1
ATOM 657 O O . HIS A 1 96 ? 24.423 -4.305 -11.989 1.00 84.56 96 HIS A O 1
ATOM 663 N N . GLY A 1 97 ? 23.198 -4.230 -13.884 1.00 86.31 97 GLY A N 1
ATOM 664 C CA . GLY A 1 97 ? 23.992 -5.223 -14.606 1.00 86.31 97 GLY A CA 1
ATOM 665 C C . GLY A 1 97 ? 23.957 -6.578 -13.892 1.00 86.31 97 GLY A C 1
ATOM 666 O O . GLY A 1 97 ? 22.887 -7.074 -13.546 1.00 86.31 97 GLY A O 1
ATOM 667 N N . ALA A 1 98 ? 25.133 -7.150 -13.628 1.00 90.38 98 ALA A N 1
ATOM 668 C CA . ALA A 1 98 ? 25.283 -8.408 -12.890 1.00 90.38 98 ALA A CA 1
ATOM 669 C C . ALA A 1 98 ? 25.241 -8.256 -11.351 1.00 90.38 98 ALA A C 1
ATOM 671 O O . ALA A 1 98 ? 25.361 -9.249 -10.639 1.00 90.38 98 ALA A O 1
ATOM 672 N N . GLY A 1 99 ? 25.102 -7.033 -10.824 1.00 90.81 99 GLY A N 1
ATOM 673 C CA . GLY A 1 99 ? 25.123 -6.749 -9.387 1.00 90.81 99 GLY A CA 1
ATOM 674 C C . GLY A 1 99 ? 23.871 -6.032 -8.889 1.00 90.81 99 GLY A C 1
ATOM 675 O O . GLY A 1 99 ? 22.838 -5.974 -9.559 1.00 90.81 99 GLY A O 1
ATOM 676 N N . VAL A 1 100 ? 23.973 -5.449 -7.695 1.00 93.12 100 VAL A N 1
ATOM 677 C CA . VAL A 1 100 ? 22.949 -4.570 -7.121 1.00 93.12 100 VAL A CA 1
ATOM 678 C C . VAL A 1 100 ? 23.559 -3.224 -6.758 1.00 93.12 100 VAL A C 1
ATOM 680 O O . VAL A 1 100 ? 24.703 -3.151 -6.308 1.00 93.12 100 VAL A O 1
ATOM 683 N N . ARG A 1 101 ? 22.797 -2.147 -6.943 1.00 90.94 101 ARG A N 1
ATOM 684 C CA . ARG A 1 101 ? 23.169 -0.804 -6.488 1.00 90.94 101 ARG A CA 1
ATOM 685 C C . ARG A 1 101 ? 22.050 -0.198 -5.656 1.00 90.94 101 ARG A C 1
ATOM 687 O O . ARG A 1 101 ? 20.870 -0.461 -5.884 1.00 90.94 101 ARG A O 1
ATOM 694 N N . ARG A 1 102 ? 22.455 0.621 -4.688 1.00 93.12 102 ARG A N 1
ATOM 695 C CA . ARG A 1 102 ? 21.558 1.532 -3.977 1.00 93.12 102 ARG A CA 1
ATOM 696 C C . ARG A 1 102 ? 21.334 2.767 -4.842 1.00 93.12 102 ARG A C 1
ATOM 698 O O . ARG A 1 102 ? 22.279 3.246 -5.464 1.00 93.12 102 ARG A O 1
ATOM 705 N N . GLY A 1 103 ? 20.110 3.267 -4.860 1.00 90.38 103 GLY A N 1
ATOM 706 C CA . GLY A 1 103 ? 19.751 4.527 -5.500 1.00 90.38 103 GLY A CA 1
ATOM 707 C C . GLY A 1 103 ? 18.495 5.106 -4.867 1.00 90.38 103 GLY A C 1
ATOM 708 O O . GLY A 1 103 ? 17.750 4.385 -4.199 1.00 90.38 103 GLY A O 1
ATOM 709 N N . THR A 1 104 ? 18.271 6.398 -5.069 1.00 92.50 104 THR A N 1
ATOM 710 C CA . THR A 1 104 ? 17.021 7.046 -4.676 1.00 92.50 104 THR A CA 1
ATOM 711 C C . THR A 1 104 ? 15.929 6.770 -5.716 1.00 92.50 104 THR A C 1
ATOM 713 O O . THR A 1 104 ? 16.202 6.433 -6.875 1.00 92.50 104 THR A O 1
ATOM 716 N N . ALA A 1 105 ? 14.676 6.808 -5.277 1.00 92.19 105 ALA A N 1
ATOM 717 C CA . ALA A 1 105 ? 13.486 6.624 -6.092 1.00 92.19 105 ALA A CA 1
ATOM 718 C C . ALA A 1 105 ? 12.452 7.677 -5.697 1.00 92.19 105 ALA A C 1
ATOM 720 O O . ALA A 1 105 ? 12.186 7.789 -4.498 1.00 92.19 105 ALA A O 1
ATOM 721 N N . PRO A 1 106 ? 11.825 8.381 -6.652 1.00 93.50 106 PRO A N 1
ATOM 722 C CA . PRO A 1 106 ? 10.626 9.136 -6.337 1.00 93.50 106 PRO A CA 1
ATOM 723 C C . PRO A 1 106 ? 9.526 8.168 -5.892 1.00 93.50 106 PRO A C 1
ATOM 725 O O . PRO A 1 106 ? 9.386 7.065 -6.430 1.00 93.50 106 PRO A O 1
ATOM 728 N N . ALA A 1 107 ? 8.758 8.580 -4.895 1.00 93.56 107 ALA A N 1
ATOM 729 C CA . ALA A 1 107 ? 7.642 7.817 -4.371 1.00 93.56 107 ALA A CA 1
ATOM 730 C C . ALA A 1 107 ? 6.508 8.742 -3.932 1.00 93.56 107 ALA A C 1
ATOM 732 O O . ALA A 1 107 ? 6.722 9.899 -3.583 1.00 93.56 107 ALA A O 1
ATOM 733 N N . LEU A 1 108 ? 5.297 8.200 -3.896 1.00 93.50 108 LEU A N 1
ATOM 734 C CA . LEU A 1 108 ? 4.129 8.843 -3.317 1.00 93.50 108 LEU A CA 1
ATOM 735 C C . LEU A 1 108 ? 3.861 8.238 -1.938 1.00 93.50 108 LEU A C 1
ATOM 737 O O . LEU A 1 108 ? 3.599 7.042 -1.836 1.00 93.50 108 LEU A O 1
ATOM 741 N N . SER A 1 109 ? 3.932 9.046 -0.882 1.00 93.75 109 SER A N 1
ATOM 742 C CA . SER A 1 109 ? 3.726 8.619 0.504 1.00 93.75 109 SER A CA 1
ATOM 743 C C . SER A 1 109 ? 2.341 9.004 0.998 1.00 93.75 109 SER A C 1
ATOM 745 O O . SER A 1 109 ? 2.039 10.187 1.160 1.00 93.75 109 SER A O 1
ATOM 747 N N . LEU A 1 110 ? 1.513 8.005 1.291 1.00 93.88 110 LEU A N 1
ATOM 748 C CA . LEU A 1 110 ? 0.159 8.186 1.803 1.00 93.88 110 LEU A CA 1
ATOM 749 C C . LEU A 1 110 ? 0.066 7.795 3.284 1.00 93.88 110 LEU A C 1
ATOM 751 O O . LEU A 1 110 ? 0.706 6.819 3.698 1.00 93.88 110 LEU A O 1
ATOM 755 N N . PRO A 1 111 ? -0.762 8.489 4.081 1.00 92.88 111 PRO A N 1
ATOM 756 C CA . PRO A 1 111 ? -1.140 8.012 5.403 1.00 92.88 111 PRO A CA 1
ATOM 757 C C . PRO A 1 111 ? -1.808 6.638 5.306 1.00 92.88 111 PRO A C 1
ATOM 759 O O . PRO A 1 111 ? -2.481 6.316 4.321 1.00 92.88 111 PRO A O 1
ATOM 762 N N . LEU A 1 112 ? -1.682 5.829 6.360 1.00 91.06 112 LEU A N 1
ATOM 763 C CA . LEU A 1 112 ? -2.245 4.477 6.379 1.00 91.06 112 LEU A CA 1
ATOM 764 C C . LEU A 1 112 ? -3.758 4.459 6.085 1.00 91.06 112 LEU A C 1
ATOM 766 O O . LEU A 1 112 ? -4.239 3.572 5.379 1.00 91.06 112 LEU A O 1
ATOM 770 N N . ALA A 1 113 ? -4.495 5.453 6.590 1.00 89.88 113 ALA A N 1
ATOM 771 C CA . ALA A 1 113 ? -5.938 5.576 6.391 1.00 89.88 113 ALA A CA 1
ATOM 772 C C . ALA A 1 113 ? -6.334 5.709 4.907 1.00 89.88 113 ALA A C 1
ATOM 774 O O . ALA A 1 113 ? -7.325 5.112 4.490 1.00 89.88 113 ALA A O 1
ATOM 775 N N . GLU A 1 114 ? -5.544 6.432 4.111 1.00 92.06 114 GLU A N 1
ATOM 776 C CA . GLU A 1 114 ? -5.774 6.610 2.671 1.00 92.06 114 GLU A CA 1
ATOM 777 C C . GLU A 1 114 ? -5.271 5.410 1.859 1.00 92.06 114 GLU A C 1
ATOM 779 O O . GLU A 1 114 ? -5.911 4.977 0.902 1.00 92.06 114 GLU A O 1
ATOM 784 N N . ALA A 1 115 ? -4.142 4.821 2.261 1.00 93.62 115 ALA A N 1
ATOM 785 C CA . ALA A 1 115 ? -3.526 3.720 1.528 1.00 93.62 115 ALA A CA 1
ATOM 786 C C . ALA A 1 115 ? -4.295 2.394 1.656 1.00 93.62 115 ALA A C 1
ATOM 788 O O . ALA A 1 115 ? -4.344 1.608 0.706 1.00 93.62 115 ALA A O 1
ATOM 789 N N . LEU A 1 116 ? -4.890 2.111 2.821 1.00 93.06 116 LEU A N 1
ATOM 790 C CA . LEU A 1 116 ? -5.520 0.817 3.107 1.00 93.06 116 LEU A CA 1
ATOM 791 C C . LEU A 1 116 ? -6.639 0.447 2.113 1.00 93.06 116 LEU A C 1
ATOM 793 O O . LEU A 1 116 ? -6.581 -0.661 1.570 1.00 93.06 116 LEU A O 1
ATOM 797 N N . PRO A 1 117 ? -7.628 1.318 1.816 1.00 93.25 117 PRO A N 1
ATOM 798 C CA . PRO A 1 117 ? -8.650 1.015 0.815 1.00 93.25 117 PRO A CA 1
ATOM 799 C C . PRO A 1 117 ? -8.065 0.707 -0.570 1.00 93.25 117 PRO A C 1
ATOM 801 O O . PRO A 1 117 ? -8.551 -0.203 -1.246 1.00 93.25 117 PRO A O 1
ATOM 804 N N . LEU A 1 118 ? -7.006 1.416 -0.975 1.00 94.00 118 LEU A N 1
ATOM 805 C CA . LEU A 1 118 ? -6.338 1.225 -2.266 1.00 94.00 118 LEU A CA 1
ATOM 806 C C . LEU A 1 118 ? -5.648 -0.142 -2.343 1.00 94.00 118 LEU A C 1
ATOM 808 O O . LEU A 1 118 ? -5.896 -0.910 -3.271 1.00 94.00 118 LEU A O 1
ATOM 812 N N . LEU A 1 119 ? -4.856 -0.493 -1.325 1.00 95.50 119 LEU A N 1
ATOM 813 C CA . LEU A 1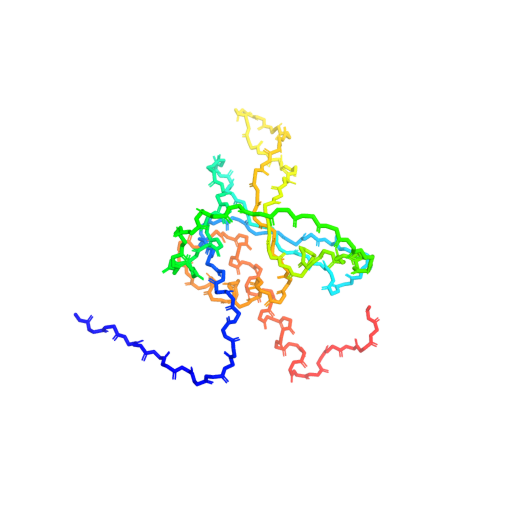 119 ? -4.166 -1.784 -1.234 1.00 95.50 119 LEU A CA 1
ATOM 814 C C . LEU A 1 119 ? -5.152 -2.957 -1.229 1.00 95.50 119 LEU A C 1
ATOM 816 O O . LEU A 1 119 ? -4.977 -3.951 -1.935 1.00 95.50 119 LEU A O 1
ATOM 820 N N . VAL A 1 120 ? -6.222 -2.833 -0.442 1.00 95.75 120 VAL A N 1
ATOM 821 C CA . VAL A 1 120 ? -7.269 -3.851 -0.338 1.00 95.75 120 VAL A CA 1
ATOM 822 C C . VAL A 1 120 ? -7.932 -4.073 -1.698 1.00 95.75 120 VAL A C 1
ATOM 824 O O . VAL A 1 120 ? -8.153 -5.230 -2.051 1.00 95.75 120 VAL A O 1
ATOM 827 N N . ARG A 1 121 ? -8.219 -3.023 -2.477 1.00 93.62 121 ARG A N 1
ATOM 828 C CA . ARG A 1 121 ? -8.784 -3.154 -3.834 1.00 93.62 121 ARG A CA 1
ATOM 829 C C . ARG A 1 121 ? -7.784 -3.773 -4.818 1.00 93.62 121 ARG A C 1
ATOM 831 O O . ARG A 1 121 ? -8.150 -4.704 -5.528 1.00 93.62 121 ARG A O 1
ATOM 838 N N . ALA A 1 122 ? -6.528 -3.329 -4.797 1.00 94.75 122 ALA A N 1
ATOM 839 C CA . ALA A 1 122 ? -5.487 -3.762 -5.732 1.00 94.75 122 ALA A CA 1
ATOM 840 C C . ALA A 1 122 ? -5.092 -5.243 -5.599 1.00 94.75 122 ALA A C 1
ATOM 842 O O . ALA A 1 122 ? -4.601 -5.832 -6.553 1.00 94.75 122 ALA A O 1
ATOM 843 N N . ARG A 1 123 ? -5.310 -5.881 -4.439 1.00 94.25 123 ARG A N 1
ATOM 844 C CA . ARG A 1 123 ? -4.828 -7.254 -4.163 1.00 94.25 123 ARG A CA 1
ATOM 845 C C . ARG A 1 123 ? -5.265 -8.337 -5.153 1.00 94.25 123 ARG A C 1
ATOM 847 O O . ARG A 1 123 ? -4.648 -9.395 -5.190 1.00 94.25 123 ARG A O 1
ATOM 854 N N . HIS A 1 124 ? -6.367 -8.104 -5.858 1.00 94.19 124 HIS A N 1
ATOM 855 C CA . HIS A 1 124 ? -6.953 -9.046 -6.812 1.00 94.19 124 HIS A CA 1
ATOM 856 C C . HIS A 1 124 ? -6.760 -8.603 -8.263 1.00 94.19 124 HIS A C 1
ATOM 858 O O . HIS A 1 124 ? -7.225 -9.290 -9.168 1.00 94.19 124 HIS A O 1
ATOM 864 N N . ASP A 1 125 ? -6.104 -7.465 -8.483 1.00 94.94 125 ASP A N 1
ATOM 865 C CA . ASP A 1 125 ? -5.825 -6.944 -9.812 1.00 94.94 125 ASP A CA 1
ATOM 866 C C . ASP A 1 125 ? -4.610 -7.682 -10.410 1.00 94.94 125 ASP A C 1
ATOM 868 O O . ASP A 1 125 ? -3.528 -7.654 -9.814 1.00 94.94 125 ASP A O 1
ATOM 872 N N . PRO A 1 126 ? -4.743 -8.347 -11.574 1.00 94.31 126 PRO A N 1
ATOM 873 C CA . PRO A 1 126 ? -3.628 -9.032 -12.228 1.00 94.31 126 PRO A CA 1
ATOM 874 C C . PRO A 1 126 ? -2.469 -8.108 -12.627 1.00 94.31 126 PRO A C 1
ATOM 876 O O . PRO A 1 126 ? -1.348 -8.584 -12.789 1.00 94.31 126 PRO A O 1
ATOM 879 N N . ALA A 1 127 ? -2.727 -6.810 -12.802 1.00 94.88 127 ALA A N 1
ATOM 880 C CA . ALA A 1 127 ? -1.718 -5.801 -13.105 1.00 94.88 127 ALA A CA 1
ATOM 881 C C . ALA A 1 127 ? -1.070 -5.205 -11.842 1.00 94.88 127 ALA A C 1
ATOM 883 O O . ALA A 1 127 ? -0.172 -4.364 -11.953 1.00 94.88 127 ALA A O 1
ATOM 884 N N . ALA A 1 128 ? -1.510 -5.603 -10.642 1.00 95.56 128 ALA A N 1
ATOM 885 C CA . ALA A 1 128 ? -0.926 -5.103 -9.410 1.00 95.56 128 ALA A CA 1
ATOM 886 C C . ALA A 1 128 ? 0.511 -5.587 -9.230 1.00 95.56 128 ALA A C 1
ATOM 888 O O . ALA A 1 128 ? 0.840 -6.757 -9.443 1.00 95.56 128 ALA A O 1
ATOM 889 N N . HIS A 1 129 ? 1.364 -4.697 -8.728 1.00 96.31 129 HIS A N 1
ATOM 890 C CA . HIS A 1 129 ? 2.693 -5.105 -8.305 1.00 96.31 129 HIS A CA 1
ATOM 891 C C . HIS A 1 129 ? 2.586 -6.158 -7.183 1.00 96.31 129 HIS A C 1
ATOM 893 O O . HIS A 1 129 ? 1.804 -5.963 -6.243 1.00 96.31 129 HIS A O 1
ATOM 899 N N . PRO A 1 130 ? 3.405 -7.228 -7.183 1.00 96.62 130 PRO A N 1
ATOM 900 C CA . PRO A 1 130 ? 3.328 -8.279 -6.167 1.00 96.62 130 PRO A CA 1
ATOM 901 C C . PRO A 1 130 ? 3.412 -7.764 -4.722 1.00 96.62 130 PRO A C 1
ATOM 903 O O . PRO A 1 130 ? 2.688 -8.238 -3.849 1.00 96.62 130 PRO A O 1
ATOM 906 N N . ALA A 1 131 ? 4.253 -6.756 -4.463 1.00 96.31 131 ALA A N 1
ATOM 907 C CA . ALA A 1 131 ? 4.348 -6.117 -3.145 1.00 96.31 131 ALA A CA 1
ATOM 908 C C . ALA A 1 131 ? 3.032 -5.434 -2.726 1.00 96.31 131 ALA A C 1
ATOM 910 O O . ALA A 1 131 ? 2.589 -5.583 -1.590 1.00 96.31 131 ALA A O 1
ATOM 911 N N . THR A 1 132 ? 2.379 -4.737 -3.653 1.00 97.00 132 THR A N 1
ATOM 912 C CA . THR A 1 132 ? 1.105 -4.037 -3.431 1.00 97.00 132 THR A CA 1
ATOM 913 C C . THR A 1 132 ? -0.014 -5.028 -3.151 1.00 97.00 132 THR A C 1
ATOM 915 O O . THR A 1 132 ? -0.757 -4.869 -2.181 1.00 97.00 132 THR A O 1
ATOM 918 N N . ALA A 1 133 ? -0.074 -6.116 -3.923 1.00 97.00 133 ALA A N 1
ATOM 919 C CA . ALA A 1 133 ? -1.035 -7.180 -3.678 1.00 97.00 133 ALA A CA 1
ATOM 920 C C . ALA A 1 133 ? -0.803 -7.888 -2.332 1.00 97.00 133 ALA A C 1
ATOM 922 O O . ALA A 1 133 ? -1.756 -8.142 -1.591 1.00 97.00 133 ALA A O 1
ATOM 923 N N . CYS A 1 134 ? 0.461 -8.144 -1.979 1.00 97.44 134 CYS A N 1
ATOM 924 C CA . CYS A 1 134 ? 0.848 -8.717 -0.691 1.00 97.44 134 CYS A CA 1
ATOM 925 C C . CYS A 1 134 ? 0.379 -7.844 0.482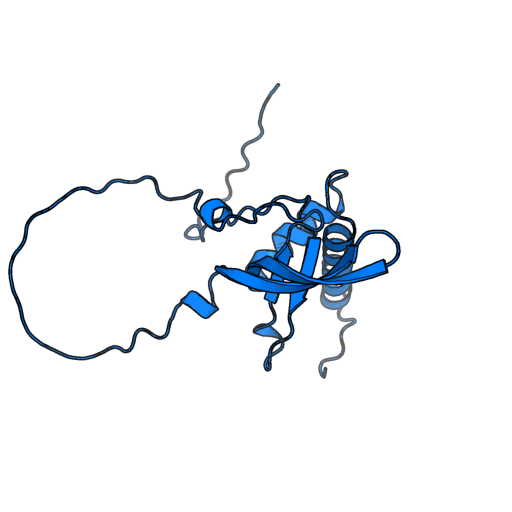 1.00 97.44 134 CYS A C 1
ATOM 927 O O . CYS A 1 134 ? -0.288 -8.343 1.390 1.00 97.44 134 CYS A O 1
ATOM 929 N N . TRP A 1 135 ? 0.637 -6.533 0.436 1.00 97.44 135 TRP A N 1
ATOM 930 C CA . TRP A 1 135 ? 0.168 -5.604 1.465 1.00 97.44 135 TRP A CA 1
ATOM 931 C C . TRP A 1 135 ? -1.358 -5.540 1.555 1.00 97.44 135 TRP A C 1
ATOM 933 O O . TRP A 1 135 ? -1.902 -5.519 2.658 1.00 97.44 135 TRP A O 1
ATOM 943 N N . GLY A 1 136 ? -2.069 -5.594 0.425 1.00 96.94 136 GLY A N 1
ATOM 944 C CA . GLY A 1 136 ? -3.530 -5.682 0.412 1.00 96.94 136 GLY A CA 1
ATOM 945 C C . GLY A 1 136 ? -4.072 -6.955 1.071 1.00 96.94 136 GLY A C 1
ATOM 946 O O . GLY A 1 136 ? -5.054 -6.908 1.820 1.00 96.94 136 GLY A O 1
ATOM 947 N N . ALA A 1 137 ? -3.421 -8.097 0.842 1.00 97.31 137 ALA A N 1
ATOM 948 C CA . ALA A 1 137 ? -3.757 -9.356 1.501 1.00 97.31 137 ALA A CA 1
ATOM 949 C C . ALA A 1 137 ? -3.449 -9.319 3.009 1.00 97.31 137 ALA A C 1
ATOM 951 O O . ALA A 1 137 ? -4.287 -9.738 3.813 1.00 97.31 137 ALA A O 1
ATOM 952 N N . ALA A 1 138 ? -2.291 -8.777 3.397 1.00 96.31 138 ALA A N 1
ATOM 953 C CA . ALA A 1 138 ? -1.885 -8.614 4.791 1.00 96.31 138 ALA A CA 1
ATOM 954 C C . ALA A 1 138 ? -2.855 -7.704 5.561 1.00 96.31 138 ALA A C 1
ATOM 956 O O . ALA A 1 138 ? -3.327 -8.080 6.634 1.00 96.31 138 ALA A O 1
ATOM 957 N N . ALA A 1 139 ? -3.233 -6.563 4.977 1.00 94.69 139 ALA A N 1
ATOM 958 C CA . ALA A 1 139 ? -4.221 -5.647 5.537 1.00 94.69 139 ALA A CA 1
ATOM 959 C C . ALA A 1 139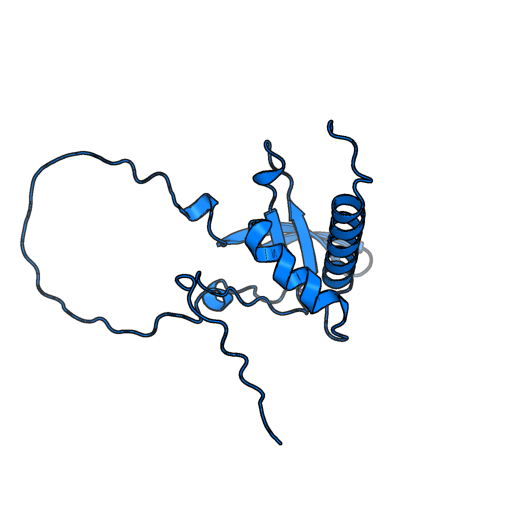 ? -5.568 -6.340 5.779 1.00 94.69 139 ALA A C 1
ATOM 961 O O . ALA A 1 139 ? -6.117 -6.282 6.879 1.00 94.69 139 ALA A O 1
ATOM 962 N N . LEU A 1 140 ? -6.087 -7.070 4.786 1.00 95.00 140 LEU A N 1
ATOM 963 C CA . LEU A 1 140 ? -7.337 -7.812 4.946 1.00 95.00 140 LEU A CA 1
ATOM 964 C C . LEU A 1 140 ? -7.225 -8.913 6.011 1.00 95.00 140 LEU A C 1
ATOM 966 O O . LEU A 1 140 ? -8.190 -9.171 6.732 1.00 95.00 140 LEU A O 1
ATOM 970 N N . HIS A 1 141 ? -6.072 -9.576 6.116 1.00 95.44 141 HIS A N 1
ATOM 971 C CA . HIS A 1 141 ? -5.841 -10.574 7.155 1.00 95.44 141 HIS A CA 1
ATOM 972 C C . HIS A 1 141 ? -5.847 -9.942 8.551 1.00 95.44 141 HIS A C 1
ATOM 974 O O . HIS A 1 141 ? -6.559 -10.433 9.425 1.00 95.44 141 HIS A O 1
ATOM 980 N N . ALA A 1 142 ? -5.147 -8.821 8.734 1.00 92.38 142 ALA A N 1
ATOM 981 C CA . ALA A 1 142 ? -5.149 -8.064 9.981 1.00 92.38 142 ALA A CA 1
ATOM 982 C C . ALA A 1 142 ? -6.572 -7.633 10.365 1.00 92.38 142 ALA A C 1
ATOM 984 O O . ALA A 1 142 ? -7.027 -7.943 11.461 1.00 92.38 142 ALA A O 1
ATOM 985 N N . LEU A 1 143 ? -7.331 -7.051 9.432 1.00 91.94 143 LEU A N 1
ATOM 986 C CA . LEU A 1 143 ? -8.725 -6.658 9.662 1.00 91.94 143 LEU A CA 1
ATOM 987 C C . LEU A 1 143 ? -9.616 -7.848 10.048 1.00 91.94 143 LEU A C 1
ATOM 989 O O . LEU A 1 143 ? -10.460 -7.728 10.932 1.00 91.94 143 LEU A O 1
ATOM 993 N N . ARG A 1 144 ? -9.417 -9.020 9.433 1.00 94.62 144 ARG A N 1
ATOM 994 C CA . ARG A 1 144 ? -10.136 -10.253 9.799 1.00 94.62 144 ARG A CA 1
ATOM 995 C C . ARG A 1 144 ? -9.773 -10.752 11.197 1.00 94.62 144 ARG A C 1
ATOM 997 O O . ARG A 1 144 ? -10.634 -11.325 11.860 1.00 94.62 144 ARG A O 1
ATOM 1004 N N . LEU A 1 145 ? -8.527 -10.580 11.637 1.00 94.50 145 LEU A N 1
ATOM 1005 C CA . LEU A 1 145 ? -8.115 -10.899 13.006 1.00 94.50 145 LEU A CA 1
ATOM 1006 C C . LEU A 1 145 ? -8.750 -9.924 14.002 1.00 94.50 145 LEU A C 1
ATOM 1008 O O . LEU A 1 145 ? -9.332 -10.378 14.988 1.00 94.50 145 LEU A O 1
ATOM 1012 N N . THR A 1 146 ? -8.730 -8.622 13.703 1.00 92.12 146 THR A N 1
ATOM 1013 C CA . THR A 1 146 ? -9.371 -7.574 14.512 1.00 92.12 146 THR A CA 1
ATOM 1014 C C . THR A 1 146 ? -10.868 -7.817 14.657 1.00 92.12 146 THR A C 1
ATOM 1016 O O . THR A 1 146 ? -11.377 -7.881 15.771 1.00 92.12 146 THR A O 1
ATOM 1019 N N . ALA A 1 147 ? -11.572 -8.034 13.543 1.00 93.38 147 ALA A N 1
ATOM 1020 C CA . ALA A 1 147 ? -13.019 -8.254 13.528 1.00 93.38 147 ALA A CA 1
ATOM 1021 C C . ALA A 1 147 ? -13.441 -9.518 14.292 1.00 93.38 147 ALA A C 1
ATOM 1023 O O . ALA A 1 147 ? -14.569 -9.614 14.765 1.00 93.38 147 ALA A O 1
ATOM 1024 N N . ARG A 1 148 ? -12.536 -10.494 14.425 1.00 94.38 148 ARG A N 1
ATOM 1025 C CA . ARG A 1 148 ? -12.758 -11.718 15.206 1.00 94.38 148 ARG A CA 1
ATOM 1026 C C . ARG A 1 148 ? -12.315 -11.598 16.666 1.00 94.38 148 ARG A C 1
ATOM 1028 O O . ARG A 1 148 ? -12.334 -12.606 17.363 1.00 94.38 148 ARG A O 1
ATOM 1035 N N . GLY A 1 149 ? -11.868 -10.423 17.113 1.00 93.31 149 GLY A N 1
ATOM 1036 C CA . GLY A 1 149 ? -11.354 -10.223 18.469 1.00 93.31 149 GLY A CA 1
ATOM 1037 C C . GLY A 1 149 ? -10.089 -11.033 18.766 1.00 93.31 149 GLY A C 1
ATOM 1038 O O . GLY A 1 149 ? -9.836 -11.377 19.914 1.00 93.31 149 GLY A O 1
ATOM 1039 N N . ARG A 1 150 ? -9.303 -11.387 17.738 1.00 90.06 150 ARG A N 1
ATOM 1040 C CA . ARG A 1 150 ? -8.078 -12.201 17.882 1.00 90.06 150 ARG A CA 1
ATOM 1041 C C . ARG A 1 150 ? -6.812 -11.361 18.052 1.00 90.06 150 ARG A C 1
ATOM 1043 O O . ARG A 1 150 ? -5.717 -11.913 18.004 1.00 90.06 150 ARG A O 1
ATOM 1050 N N . LEU A 1 151 ? -6.957 -10.049 18.224 1.00 83.56 151 LEU A N 1
ATOM 1051 C CA . LEU A 1 151 ? -5.865 -9.163 18.609 1.00 83.56 151 LEU A CA 1
ATOM 1052 C C . LEU A 1 151 ? -5.917 -8.946 20.118 1.00 83.56 151 LEU A C 1
ATOM 1054 O O . LEU A 1 151 ? -6.942 -8.527 20.652 1.00 83.56 151 LEU A O 1
ATOM 1058 N N . LEU A 1 152 ? -4.810 -9.243 20.792 1.00 76.31 152 LEU A N 1
ATOM 1059 C CA . LEU A 1 152 ? -4.641 -8.901 22.197 1.00 76.31 152 LEU A CA 1
ATOM 1060 C C . LEU A 1 152 ? -4.282 -7.410 22.284 1.00 76.31 152 LEU A C 1
ATOM 1062 O O . LEU A 1 152 ? -3.395 -6.970 21.548 1.00 76.31 152 LEU A O 1
ATOM 1066 N N . PRO A 1 153 ? -4.948 -6.618 23.139 1.00 72.88 153 PRO A N 1
ATOM 1067 C CA . PRO A 1 153 ? -4.527 -5.247 23.384 1.00 72.88 153 PRO A CA 1
ATOM 1068 C C . PRO A 1 153 ? -3.149 -5.268 24.058 1.00 72.88 153 PRO A C 1
ATOM 1070 O O . PRO A 1 153 ? -3.014 -5.818 25.149 1.00 72.88 153 PRO A O 1
ATOM 1073 N N . GLY A 1 154 ? -2.132 -4.699 23.405 1.00 63.97 154 GLY A N 1
ATOM 1074 C CA . GLY A 1 154 ? -0.790 -4.563 23.989 1.00 63.97 154 GLY A CA 1
ATOM 1075 C C . GLY A 1 154 ? 0.385 -4.899 23.069 1.00 63.97 154 GLY A C 1
ATOM 1076 O O . GLY A 1 154 ? 1.311 -5.571 23.516 1.00 63.97 154 GLY A O 1
ATOM 1077 N N . LEU A 1 155 ? 0.355 -4.437 21.816 1.00 50.72 155 LEU A N 1
ATOM 1078 C CA . LEU A 1 155 ? 1.571 -4.214 21.024 1.00 50.72 155 LEU A CA 1
ATOM 1079 C C . LEU A 1 155 ? 1.839 -2.713 20.946 1.00 50.72 155 LEU A C 1
ATOM 1081 O O . LEU A 1 155 ? 0.851 -1.976 20.715 1.00 50.72 155 LEU A O 1
#

Radius of gyration: 20.03 Å; chains: 1; bounding box: 50×59×46 Å

pLDDT: mean 74.26, std 24.85, range [26.41, 97.44]

Sequence (155 aa):
MADVAVTEAGRAGAPTVSVPVRLAAVFLPAPLPREGRIAFWDADGGPVDAALLADGSADGSPGTDAAAEDTGGAVAGETDGDRSGGPTELTVVRRHGAGVRRGTAPALSLPLAEALPLLVRARHDPAAHPATACWGAAALHALRLTARGRLLPGL